Protein AF-A0A9X5X5I1-F1 (afdb_monomer)

Foldseek 3Di:
DAQLHAPQRHAADQALVVVLVVLVCCQPPVLDQKAAAPGQHAHPVRHTDDRIDGSVRSNVSSVSVNVRSVLLLVLLVVCVVVPFDADPDPLPSSVSSCVSSVRDGDVVPPPRSSVSVSNNSVVVVVVVD

Mean predicted aligned error: 3.93 Å

Radius of gyration: 14.99 Å; Cα contacts (8 Å, |Δi|>4): 178; chains: 1; bounding box: 38×34×38 Å

Solvent-accessible surface area (backbone atoms only — not comparable to full-atom values): 7194 Å² total; per-residue (Å²): 128,40,40,29,10,59,95,65,59,38,48,62,42,66,45,57,65,63,52,50,53,52,46,50,44,42,64,75,70,63,54,50,64,61,41,80,45,98,54,51,27,19,44,96,88,63,53,60,44,65,40,68,27,47,37,66,54,35,51,51,44,42,53,48,22,52,53,46,48,52,54,51,50,51,40,47,52,54,43,54,75,72,52,75,48,85,57,96,47,88,49,47,51,47,39,67,37,33,61,76,68,68,58,81,58,73,63,85,51,83,85,34,28,60,61,42,27,52,49,18,52,51,54,55,49,69,75,73,109

Sequence (129 aa):
VQVHGAANGFPGYTDPVAYRTSLEYLRDEVRPRHLYLGHPYRRADGTPYGVELDASQAQEAIAQSLTIEGHVTAAACGCLQAGLRETESPYSPFARVAEELGYTGDPTLEPSPFFTSMHGYRTHLDQNS

Structure (mmCIF, N/CA/C/O backbone):
data_AF-A0A9X5X5I1-F1
#
_entry.id   AF-A0A9X5X5I1-F1
#
loop_
_atom_site.group_PDB
_atom_site.id
_atom_site.type_symbol
_atom_site.label_atom_id
_atom_site.label_alt_id
_atom_site.label_comp_id
_atom_site.label_asym_id
_atom_site.label_entity_id
_atom_site.label_seq_id
_atom_site.pdbx_PDB_ins_code
_atom_site.Cartn_x
_atom_site.Cartn_y
_atom_site.Cartn_z
_atom_site.occupancy
_atom_site.B_iso_or_equiv
_atom_site.auth_seq_id
_atom_site.auth_comp_id
_atom_site.auth_asym_id
_atom_site.auth_atom_id
_atom_site.pdbx_PDB_model_num
ATOM 1 N N . VAL A 1 1 ? -3.743 -0.898 8.556 1.00 83.00 1 VAL A N 1
ATOM 2 C CA . VAL A 1 1 ? -3.665 0.494 8.045 1.00 83.00 1 VAL A CA 1
ATOM 3 C C . VAL A 1 1 ? -2.205 0.872 7.939 1.00 83.00 1 VAL A C 1
ATOM 5 O O . VAL A 1 1 ? -1.502 0.672 8.918 1.00 83.00 1 VAL A O 1
ATOM 8 N N . GLN A 1 2 ? -1.747 1.329 6.772 1.00 83.25 2 GLN A N 1
ATOM 9 C CA . GLN A 1 2 ? -0.365 1.803 6.605 1.00 83.25 2 GLN A CA 1
ATOM 10 C C . GLN A 1 2 ? -0.235 3.065 5.740 1.00 83.25 2 GLN A C 1
ATOM 12 O O . GLN A 1 2 ? 0.810 3.691 5.810 1.00 83.25 2 GLN A O 1
ATOM 17 N N . VAL A 1 3 ? -1.262 3.481 4.987 1.00 82.69 3 VAL A N 1
ATOM 18 C CA . VAL A 1 3 ? -1.270 4.711 4.167 1.00 82.69 3 VAL A CA 1
ATOM 19 C C . VAL A 1 3 ? 0.013 4.845 3.318 1.00 82.69 3 VAL A C 1
ATOM 21 O O . VAL A 1 3 ? 0.210 4.024 2.427 1.00 82.69 3 VAL A O 1
ATOM 24 N N . HIS A 1 4 ? 0.909 5.796 3.612 1.00 77.44 4 HIS A N 1
ATOM 25 C CA . HIS A 1 4 ? 2.215 5.956 2.951 1.00 77.44 4 HIS A CA 1
ATOM 26 C C . HIS A 1 4 ? 3.370 5.288 3.716 1.00 77.44 4 HIS A C 1
ATOM 28 O O . HIS A 1 4 ? 4.499 5.756 3.695 1.00 77.44 4 HIS A O 1
ATOM 34 N N . GLY A 1 5 ? 3.121 4.218 4.462 1.00 76.38 5 GLY A N 1
ATOM 35 C CA . GLY A 1 5 ? 4.133 3.599 5.312 1.00 76.38 5 GLY A CA 1
ATOM 36 C C . GLY A 1 5 ? 4.656 4.521 6.422 1.00 76.38 5 GLY A C 1
ATOM 37 O O . GLY A 1 5 ? 4.085 5.569 6.742 1.00 76.38 5 GLY A O 1
ATOM 38 N N . ALA A 1 6 ? 5.712 4.055 7.092 1.00 71.06 6 ALA A N 1
ATOM 39 C CA . ALA A 1 6 ? 6.355 4.764 8.198 1.00 71.06 6 ALA A CA 1
ATOM 40 C C . ALA A 1 6 ? 7.477 5.686 7.676 1.00 71.06 6 ALA A C 1
ATOM 42 O O . ALA A 1 6 ? 7.211 6.642 6.953 1.00 71.06 6 ALA A O 1
ATOM 43 N N . ALA A 1 7 ? 8.739 5.431 8.032 1.00 67.25 7 ALA A N 1
ATOM 44 C CA . ALA A 1 7 ? 9.865 6.265 7.601 1.00 67.25 7 ALA A CA 1
ATOM 45 C C . ALA A 1 7 ? 10.116 6.210 6.081 1.00 67.25 7 ALA A C 1
ATOM 47 O O . ALA A 1 7 ? 10.502 7.215 5.496 1.00 67.25 7 ALA A O 1
ATOM 48 N N . ASN A 1 8 ? 9.838 5.067 5.449 1.00 69.62 8 ASN A N 1
ATOM 49 C CA . ASN A 1 8 ? 10.226 4.807 4.060 1.00 69.62 8 ASN A CA 1
ATOM 50 C C . ASN A 1 8 ? 9.178 5.246 3.023 1.00 69.62 8 ASN A C 1
ATOM 52 O O . ASN A 1 8 ? 9.396 5.052 1.836 1.00 69.62 8 ASN A O 1
ATOM 56 N N . GLY A 1 9 ? 8.039 5.820 3.427 1.00 80.31 9 GLY A N 1
ATOM 57 C CA . GLY A 1 9 ? 7.097 6.419 2.470 1.00 80.31 9 GLY A CA 1
ATOM 58 C C . GLY A 1 9 ? 6.282 5.433 1.611 1.00 80.31 9 GLY A C 1
ATOM 59 O O . GLY A 1 9 ? 5.553 5.872 0.724 1.00 80.31 9 GLY A O 1
ATOM 60 N N . PHE A 1 10 ? 6.367 4.121 1.869 1.00 88.44 10 PHE A N 1
ATOM 61 C CA . PHE A 1 10 ? 5.673 3.085 1.099 1.00 88.44 10 PHE A CA 1
ATOM 62 C C . PHE A 1 10 ? 4.961 2.062 2.005 1.00 88.44 10 PHE A C 1
ATOM 64 O O . PHE A 1 10 ? 5.554 1.628 3.000 1.00 88.44 10 PHE A O 1
ATOM 71 N N . PRO A 1 11 ? 3.718 1.637 1.693 1.00 89.81 11 PRO A N 1
ATOM 72 C CA . PRO A 1 11 ? 3.034 0.598 2.459 1.00 89.81 11 PRO A CA 1
ATOM 73 C C . PRO A 1 11 ? 3.661 -0.784 2.209 1.00 89.81 11 PRO A C 1
ATOM 75 O O . PRO A 1 11 ? 3.802 -1.225 1.069 1.00 89.81 11 PRO A O 1
ATOM 78 N N . GLY A 1 12 ? 4.025 -1.473 3.290 1.00 90.19 12 GLY A N 1
ATOM 79 C CA . GLY A 1 12 ? 4.640 -2.799 3.281 1.00 90.19 12 GLY A CA 1
ATOM 80 C C . GLY A 1 12 ? 3.672 -3.894 3.713 1.00 90.19 12 GLY A C 1
ATOM 81 O O . GLY A 1 12 ? 3.244 -3.935 4.870 1.00 90.19 12 GLY A O 1
ATOM 82 N N . TYR A 1 13 ? 3.373 -4.817 2.806 1.00 92.19 13 TYR A N 1
ATOM 83 C CA . TYR A 1 13 ? 2.556 -6.001 3.067 1.00 92.19 13 TYR A CA 1
ATOM 84 C C . TYR A 1 13 ? 3.043 -7.169 2.210 1.00 92.19 13 TYR A C 1
ATOM 86 O O . TYR A 1 13 ? 3.448 -6.983 1.072 1.00 92.19 13 TYR A O 1
ATOM 94 N N . THR A 1 14 ? 3.019 -8.385 2.748 1.00 93.88 14 THR A N 1
ATOM 95 C CA . THR A 1 14 ? 3.429 -9.592 2.007 1.00 93.88 14 THR A CA 1
ATOM 96 C C . THR A 1 14 ? 2.289 -10.200 1.195 1.00 93.88 14 THR A C 1
ATOM 98 O O . THR A 1 14 ? 2.539 -10.896 0.218 1.00 93.88 14 THR A O 1
ATOM 101 N N . ASP A 1 15 ? 1.043 -9.930 1.588 1.00 95.69 15 ASP A N 1
ATOM 102 C CA . ASP A 1 15 ? -0.167 -10.413 0.927 1.00 95.69 15 ASP A CA 1
ATOM 103 C C . ASP A 1 15 ? -1.072 -9.216 0.565 1.00 95.69 15 ASP A C 1
ATOM 105 O O . ASP A 1 15 ? -1.775 -8.700 1.442 1.00 95.69 15 ASP A O 1
ATOM 109 N N . PRO A 1 16 ? -1.041 -8.730 -0.694 1.00 95.50 16 PRO A N 1
ATOM 110 C CA . PRO A 1 16 ? -1.853 -7.592 -1.129 1.00 95.50 16 PRO A CA 1
ATOM 111 C C . PRO A 1 16 ? -3.358 -7.852 -1.018 1.00 95.50 16 PRO A C 1
ATOM 113 O O . PRO A 1 16 ? -4.104 -6.960 -0.611 1.00 95.50 16 PRO A O 1
ATOM 116 N N . VAL A 1 17 ? -3.808 -9.077 -1.308 1.00 95.31 17 VAL A N 1
ATOM 117 C CA . VAL A 1 17 ? -5.232 -9.434 -1.257 1.00 95.31 17 VAL A CA 1
ATOM 118 C C . VAL A 1 17 ? -5.714 -9.434 0.188 1.00 95.31 17 VAL A C 1
ATOM 120 O O . VAL A 1 17 ? -6.677 -8.739 0.512 1.00 95.31 17 VAL A O 1
ATOM 123 N N . ALA A 1 18 ? -5.012 -10.132 1.086 1.00 96.62 18 ALA A N 1
ATOM 124 C CA . ALA A 1 18 ? -5.384 -10.153 2.499 1.00 96.62 18 ALA A CA 1
ATOM 125 C C . ALA A 1 18 ? -5.297 -8.759 3.137 1.00 96.62 18 ALA A C 1
ATOM 127 O O . ALA A 1 18 ? -6.150 -8.402 3.957 1.00 96.62 18 ALA A O 1
ATOM 128 N N . TYR A 1 19 ? -4.305 -7.948 2.749 1.00 96.69 19 TYR A N 1
ATOM 129 C CA . TYR A 1 19 ? -4.188 -6.564 3.205 1.00 96.69 19 TYR A CA 1
ATOM 130 C C . TYR A 1 19 ? -5.415 -5.739 2.808 1.00 96.69 19 TYR A C 1
ATOM 132 O O . TYR A 1 19 ? -6.042 -5.117 3.672 1.00 96.69 19 TYR A O 1
ATOM 140 N N . ARG A 1 20 ? -5.800 -5.779 1.527 1.00 96.69 20 ARG A N 1
ATOM 141 C CA . ARG A 1 20 ? -6.967 -5.058 1.016 1.00 96.69 20 ARG A CA 1
ATOM 142 C C . ARG A 1 20 ? -8.262 -5.527 1.678 1.00 96.69 20 ARG A C 1
ATOM 144 O O . ARG A 1 20 ? -8.994 -4.699 2.220 1.00 96.69 20 ARG A O 1
ATOM 151 N N . THR A 1 21 ? -8.515 -6.835 1.712 1.00 97.69 21 THR A N 1
ATOM 152 C CA . THR A 1 21 ? -9.720 -7.404 2.338 1.00 97.69 21 THR A CA 1
ATOM 153 C C . THR A 1 21 ? -9.814 -7.036 3.818 1.00 97.69 21 THR A C 1
ATOM 155 O O . THR A 1 21 ? -10.893 -6.711 4.310 1.00 97.69 21 THR A O 1
ATOM 158 N N . SER A 1 22 ? -8.687 -7.002 4.535 1.00 97.69 22 SER A N 1
ATOM 159 C CA . SER A 1 22 ? -8.666 -6.571 5.938 1.00 97.69 22 SER A CA 1
ATOM 160 C C . SER A 1 22 ? -9.054 -5.098 6.103 1.00 97.69 22 SER A C 1
ATOM 162 O O . SER A 1 22 ? -9.744 -4.747 7.059 1.00 97.69 22 SER A O 1
ATOM 164 N N . LEU A 1 23 ? -8.636 -4.218 5.186 1.00 97.69 23 LEU A N 1
ATOM 165 C CA . LEU A 1 23 ? -9.032 -2.805 5.206 1.00 97.69 23 LEU A CA 1
ATOM 166 C C . LEU A 1 23 ? -10.517 -2.615 4.883 1.00 97.69 23 LEU A C 1
ATOM 168 O O . LEU A 1 23 ? -11.176 -1.803 5.532 1.00 97.69 23 LEU A O 1
ATOM 172 N N . GLU A 1 24 ? -11.046 -3.363 3.916 1.00 98.25 24 GLU A N 1
ATOM 173 C CA . GLU A 1 24 ? -12.475 -3.355 3.580 1.00 98.25 24 GLU A CA 1
ATOM 174 C C . GLU A 1 24 ? -13.311 -3.841 4.771 1.00 98.25 24 GLU A C 1
ATOM 176 O O . GLU A 1 24 ? -14.251 -3.162 5.176 1.00 98.25 24 GLU A O 1
ATOM 181 N N . TYR A 1 25 ? -12.891 -4.921 5.435 1.00 98.38 25 TYR A N 1
ATOM 182 C CA . TYR A 1 25 ? -13.537 -5.407 6.655 1.00 98.38 25 TYR A CA 1
ATOM 183 C C . TYR A 1 25 ? -13.522 -4.368 7.788 1.00 98.38 25 TYR A C 1
ATOM 185 O O . TYR A 1 25 ? -14.531 -4.147 8.461 1.00 98.38 25 TYR A O 1
ATOM 193 N N . LEU A 1 26 ? -12.399 -3.666 7.984 1.00 98.00 26 LEU A N 1
ATOM 194 C CA . LEU A 1 26 ? -12.325 -2.579 8.964 1.00 98.00 26 LEU A CA 1
ATOM 195 C C . LEU A 1 26 ? -13.279 -1.424 8.628 1.00 98.00 26 LEU A C 1
ATOM 197 O O . LEU A 1 26 ? -13.910 -0.875 9.535 1.00 98.00 26 LEU A O 1
ATOM 201 N N . ARG A 1 27 ? -13.382 -1.056 7.347 1.00 97.75 27 ARG A N 1
ATOM 202 C CA . ARG A 1 27 ? -14.249 0.027 6.863 1.00 97.75 27 ARG A CA 1
ATOM 203 C C . ARG A 1 27 ? -15.727 -0.323 7.002 1.00 97.75 27 ARG A C 1
ATOM 205 O O . ARG A 1 27 ? -16.501 0.506 7.476 1.00 97.75 27 ARG A O 1
ATOM 212 N N . ASP A 1 28 ? -16.109 -1.518 6.570 1.00 97.88 28 ASP A N 1
ATOM 213 C CA . ASP A 1 28 ? -17.508 -1.848 6.298 1.00 97.88 28 ASP A CA 1
ATOM 214 C C . ASP A 1 28 ? -18.179 -2.568 7.463 1.00 97.88 28 ASP A C 1
ATOM 216 O O . ASP A 1 28 ? -19.344 -2.275 7.746 1.00 97.88 28 ASP A O 1
ATOM 220 N N . GLU A 1 29 ? -17.437 -3.418 8.177 1.00 98.25 29 GLU A N 1
ATOM 221 C CA . GLU A 1 29 ? -17.969 -4.271 9.244 1.00 98.25 29 GLU A CA 1
ATOM 222 C C . GLU A 1 29 ? -17.589 -3.755 10.634 1.00 98.25 29 GLU A C 1
ATOM 224 O O . GLU A 1 29 ? -18.458 -3.510 11.470 1.00 98.25 29 GLU A O 1
ATOM 229 N N . VAL A 1 30 ? -16.294 -3.537 10.894 1.00 98.12 30 VAL A N 1
ATOM 230 C CA . VAL A 1 30 ? -15.825 -3.156 12.241 1.00 98.12 30 VAL A CA 1
ATOM 231 C C . VAL A 1 30 ? -16.176 -1.710 12.577 1.00 98.12 30 VAL A C 1
ATOM 233 O O . VAL A 1 30 ? -16.600 -1.434 13.699 1.00 98.12 30 VAL A O 1
ATOM 236 N N . ARG A 1 31 ? -15.982 -0.784 11.626 1.00 97.62 31 ARG A N 1
ATOM 237 C CA . ARG A 1 31 ? -16.254 0.659 11.778 1.00 97.62 31 ARG A CA 1
ATOM 238 C C . ARG A 1 31 ? -15.698 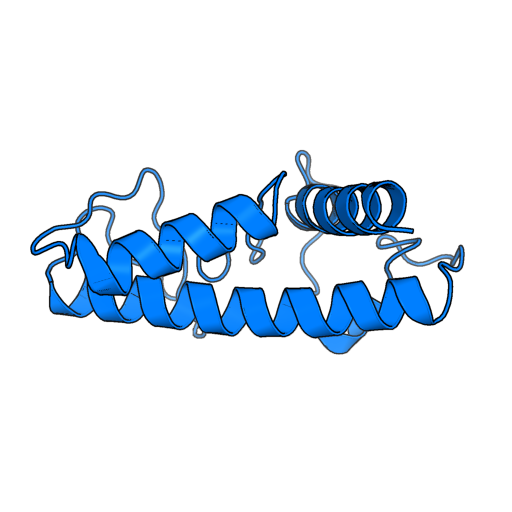1.214 13.100 1.00 97.62 31 ARG A C 1
ATOM 240 O O . ARG A 1 31 ? -16.464 1.662 13.961 1.00 97.62 31 ARG A O 1
ATOM 247 N N . PRO A 1 32 ? -14.371 1.139 13.307 1.00 97.06 32 PRO A N 1
ATOM 248 C CA . PRO A 1 32 ? -13.764 1.410 14.602 1.00 97.06 32 PRO A CA 1
ATOM 249 C C . PRO A 1 32 ? -14.063 2.831 15.086 1.00 97.06 32 PRO A C 1
ATOM 251 O O . PRO A 1 32 ? -13.870 3.806 14.364 1.00 97.06 32 PRO A O 1
ATOM 254 N N . ARG A 1 33 ? -14.485 2.949 16.352 1.00 97.12 33 ARG A N 1
ATOM 255 C CA . ARG A 1 33 ? -14.606 4.252 17.031 1.00 97.12 33 ARG A CA 1
ATOM 256 C C . ARG A 1 33 ? -13.257 4.792 17.502 1.00 97.12 33 ARG A C 1
ATOM 258 O O . ARG A 1 33 ? -13.116 6.000 17.632 1.00 97.12 33 ARG A O 1
ATOM 265 N N . HIS A 1 34 ? -12.313 3.887 17.753 1.00 96.44 34 HIS A N 1
ATOM 266 C CA . HIS A 1 34 ? -10.915 4.184 18.027 1.00 96.44 34 HIS A CA 1
ATOM 267 C C . HIS A 1 34 ? -10.041 3.163 17.304 1.00 96.44 34 HIS A C 1
ATOM 269 O O . HIS A 1 34 ? -10.377 1.975 17.274 1.00 96.44 34 HIS A O 1
ATOM 275 N N . LEU A 1 35 ? -8.929 3.619 16.737 1.00 96.25 35 LEU A N 1
ATOM 276 C CA . LEU A 1 35 ? -7.939 2.768 16.088 1.00 96.25 35 LEU A CA 1
ATOM 277 C C . LEU A 1 35 ? -6.552 3.075 16.651 1.00 96.25 35 LEU A C 1
ATOM 279 O O . LEU A 1 35 ? -6.086 4.208 16.581 1.00 96.25 35 LEU A O 1
ATOM 283 N N . TYR A 1 36 ? -5.890 2.042 17.166 1.00 94.69 36 TYR A N 1
ATOM 284 C CA . TYR A 1 36 ? -4.542 2.137 17.716 1.00 94.69 36 TYR A CA 1
ATOM 285 C C . TYR A 1 36 ? -3.533 1.572 16.713 1.00 94.69 36 TYR A C 1
ATOM 287 O O . TYR A 1 36 ? -3.619 0.410 16.312 1.00 94.69 36 TYR A O 1
ATOM 295 N N . LEU A 1 37 ? -2.591 2.404 16.280 1.00 91.12 37 LEU A N 1
ATOM 296 C CA . LEU A 1 37 ? -1.551 2.082 15.312 1.00 91.12 37 LEU A CA 1
ATOM 297 C C . LEU A 1 37 ? -0.237 1.762 16.030 1.00 91.12 37 LEU A C 1
ATOM 299 O O . LEU A 1 37 ? 0.158 2.455 16.963 1.00 91.12 37 LEU A O 1
ATOM 303 N N . GLY A 1 38 ? 0.491 0.754 15.541 1.00 87.38 38 GLY A N 1
ATOM 304 C CA . GLY A 1 38 ? 1.835 0.439 16.048 1.00 87.38 38 GLY A CA 1
ATOM 305 C C . GLY A 1 38 ? 2.893 1.491 15.689 1.00 87.38 38 GLY A C 1
ATOM 306 O O . GLY A 1 38 ? 3.922 1.581 16.352 1.00 87.38 38 GLY A O 1
ATOM 307 N N . HIS A 1 39 ? 2.635 2.304 14.660 1.00 84.56 39 HIS A N 1
ATOM 308 C CA . HIS A 1 39 ? 3.528 3.361 14.193 1.00 84.56 39 HIS A CA 1
ATOM 309 C C . HIS A 1 39 ? 2.734 4.591 13.732 1.00 84.56 39 HIS A C 1
ATOM 311 O O . HIS A 1 39 ? 1.607 4.442 13.250 1.00 84.56 39 HIS A O 1
ATOM 317 N N . PRO A 1 40 ? 3.327 5.796 13.810 1.00 86.50 40 PRO A N 1
ATOM 318 C CA . PRO A 1 40 ? 2.744 7.009 13.250 1.00 86.50 40 PRO A CA 1
ATOM 319 C C . PRO A 1 40 ? 2.892 7.011 11.720 1.00 86.50 40 PRO A C 1
ATOM 321 O O . PRO A 1 40 ? 3.782 7.654 11.160 1.00 86.50 40 PRO A O 1
ATOM 324 N N . TYR A 1 41 ? 2.043 6.239 11.040 1.00 85.88 41 TYR A N 1
ATOM 325 C CA . TYR A 1 41 ? 1.973 6.219 9.577 1.00 85.88 41 TYR A CA 1
ATOM 326 C C . TYR A 1 41 ? 1.649 7.608 9.024 1.00 85.88 41 TYR A C 1
ATOM 328 O O . TYR A 1 41 ? 1.038 8.431 9.708 1.00 85.88 41 TYR A O 1
ATOM 336 N N . ARG A 1 42 ? 2.075 7.895 7.795 1.00 85.81 42 ARG A N 1
ATOM 337 C CA . ARG A 1 42 ? 1.975 9.244 7.221 1.00 85.81 42 ARG A CA 1
ATOM 338 C C . ARG A 1 42 ? 0.788 9.390 6.278 1.00 85.81 42 ARG A C 1
ATOM 340 O O . ARG A 1 42 ? 0.472 8.477 5.517 1.00 85.81 42 ARG A O 1
ATOM 347 N N . ARG A 1 43 ? 0.171 10.570 6.331 1.00 86.69 43 ARG A N 1
ATOM 348 C CA . ARG A 1 43 ? -0.774 11.080 5.329 1.00 86.69 43 ARG A CA 1
ATOM 349 C C . ARG A 1 43 ? -0.061 11.385 4.012 1.00 86.69 43 ARG A C 1
ATOM 351 O O . ARG A 1 43 ? 1.168 11.391 3.952 1.00 86.69 43 ARG A O 1
ATOM 358 N N . ALA A 1 44 ? -0.841 11.691 2.978 1.00 78.56 44 ALA A N 1
ATOM 359 C CA . ALA A 1 44 ? -0.333 12.078 1.659 1.00 78.56 44 ALA A CA 1
ATOM 360 C C . ALA A 1 44 ? 0.537 13.342 1.658 1.00 78.56 44 ALA A C 1
ATOM 362 O O . ALA A 1 44 ? 1.450 13.459 0.848 1.00 78.56 44 ALA A O 1
ATOM 363 N N . ASP A 1 45 ? 0.305 14.264 2.591 1.00 83.06 45 ASP A N 1
ATOM 364 C CA . ASP A 1 45 ? 1.133 15.459 2.787 1.00 83.06 45 ASP A CA 1
ATOM 365 C C . ASP A 1 45 ? 2.415 15.183 3.606 1.00 83.06 45 ASP A C 1
ATOM 367 O O . ASP A 1 45 ? 3.171 16.101 3.916 1.00 83.06 45 ASP A O 1
ATOM 371 N N . GLY A 1 46 ? 2.660 13.924 3.985 1.00 81.19 46 GLY A N 1
ATOM 372 C CA . GLY A 1 46 ? 3.782 13.508 4.822 1.00 81.19 46 GLY A CA 1
ATOM 373 C C . GLY A 1 46 ? 3.561 13.703 6.325 1.00 81.19 46 GLY A C 1
ATOM 374 O O . GLY A 1 46 ? 4.392 13.242 7.120 1.00 81.19 46 GLY A O 1
ATOM 375 N N . THR A 1 47 ? 2.452 14.318 6.750 1.00 86.69 47 THR A N 1
ATOM 376 C CA . THR A 1 47 ? 2.142 14.545 8.165 1.00 86.69 47 THR A CA 1
ATOM 377 C C . THR A 1 47 ? 1.823 13.217 8.859 1.00 86.69 47 THR A C 1
ATOM 379 O O . THR A 1 47 ? 0.927 12.487 8.415 1.00 86.69 47 THR A O 1
ATOM 382 N N . PRO A 1 48 ? 2.505 12.871 9.967 1.00 86.12 48 PRO A N 1
ATOM 383 C CA . PRO A 1 48 ? 2.209 11.645 10.694 1.00 86.12 48 PRO A CA 1
ATOM 384 C C . PRO A 1 48 ? 0.815 11.691 11.329 1.00 86.12 48 PRO A C 1
ATOM 386 O O . PRO A 1 48 ? 0.369 12.709 11.866 1.00 86.12 48 PRO A O 1
ATOM 389 N N . TYR A 1 49 ? 0.117 10.566 11.289 1.00 86.38 49 TYR A N 1
ATOM 390 C CA . TYR A 1 49 ? -0.992 10.293 12.190 1.00 86.38 49 TYR A CA 1
ATOM 391 C C . TYR A 1 49 ? -0.484 10.176 13.636 1.00 86.38 49 TYR A C 1
ATOM 393 O O . TYR A 1 49 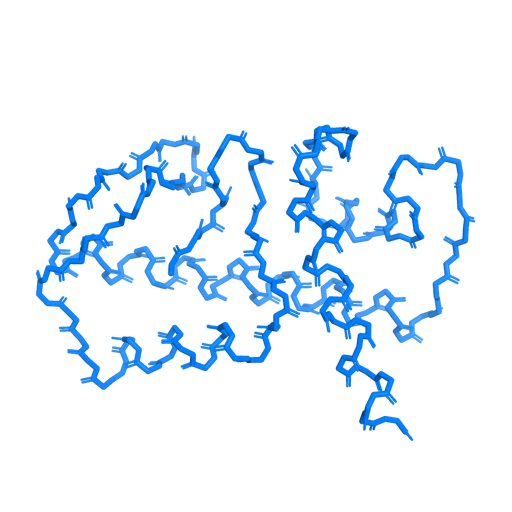? 0.678 9.841 13.880 1.00 86.38 49 TYR A O 1
ATOM 401 N N . GLY A 1 50 ? -1.372 10.426 14.601 1.00 88.50 50 GLY A N 1
ATOM 402 C CA . GLY A 1 50 ? -1.160 9.935 15.961 1.00 88.50 50 GLY A CA 1
ATOM 403 C C . GLY A 1 50 ? -1.182 8.403 15.985 1.00 88.50 50 GLY A C 1
ATOM 404 O O . GLY A 1 50 ? -1.624 7.761 15.032 1.00 88.50 50 GLY A O 1
ATOM 405 N N . VAL A 1 51 ? -0.712 7.804 17.077 1.00 90.50 51 VAL A N 1
ATOM 406 C CA . VAL A 1 51 ? -0.845 6.350 17.282 1.00 90.50 51 VAL A CA 1
ATOM 407 C C . VAL A 1 51 ? -2.237 5.957 17.771 1.00 90.50 51 VAL A C 1
ATOM 409 O O . VAL A 1 51 ? -2.630 4.813 17.615 1.00 90.50 51 VAL A O 1
ATOM 412 N N . GLU A 1 52 ? -3.000 6.894 18.326 1.00 96.00 52 GLU A N 1
ATOM 413 C CA . GLU A 1 52 ? -4.408 6.724 18.671 1.00 96.00 52 GLU A CA 1
ATOM 414 C C . GLU A 1 52 ? -5.234 7.630 17.764 1.00 96.00 52 GLU A C 1
ATOM 416 O O . GLU A 1 52 ? -4.982 8.834 17.693 1.00 96.00 52 GLU A O 1
ATOM 421 N N . LEU A 1 53 ? -6.184 7.031 17.050 1.00 95.88 53 LEU A N 1
ATOM 422 C CA . LEU A 1 53 ? -7.074 7.715 16.124 1.00 95.88 53 LEU A CA 1
ATOM 423 C C . LEU A 1 53 ? -8.509 7.619 16.612 1.00 95.88 53 LEU A C 1
ATOM 425 O O . LEU A 1 53 ? -8.970 6.530 16.961 1.00 95.88 53 LEU A O 1
ATOM 429 N N . ASP A 1 54 ? -9.221 8.740 16.573 1.00 97.06 54 ASP A N 1
ATOM 430 C CA . ASP A 1 54 ? -10.673 8.744 16.734 1.00 97.06 54 ASP A CA 1
ATOM 431 C C . ASP A 1 54 ? -11.385 8.149 15.503 1.00 97.06 54 ASP A C 1
ATOM 433 O O . ASP A 1 54 ? -10.762 7.801 14.498 1.00 97.06 54 ASP A O 1
ATOM 437 N N . ALA A 1 55 ? -12.711 8.033 15.567 1.00 97.12 55 ALA A N 1
ATOM 438 C CA . ALA A 1 55 ? -13.522 7.438 14.505 1.00 97.12 55 ALA A CA 1
ATOM 439 C C . ALA A 1 55 ? -13.335 8.122 13.138 1.00 97.12 55 ALA A C 1
ATOM 441 O O . ALA A 1 55 ? -13.278 7.446 12.109 1.00 97.12 55 ALA A O 1
ATOM 442 N N . SER A 1 56 ? -13.233 9.454 13.120 1.00 96.50 56 SER A N 1
ATOM 443 C CA . SER A 1 56 ? -13.087 10.228 11.884 1.00 96.50 56 SER A CA 1
ATOM 444 C C . SER A 1 56 ? -11.703 10.026 11.274 1.00 96.50 56 SER A C 1
ATOM 446 O O . SER A 1 56 ? -11.580 9.733 10.084 1.00 96.50 56 SER A O 1
ATOM 448 N N . GLN A 1 57 ? -10.669 10.067 12.112 1.00 95.06 57 GLN A N 1
ATOM 449 C CA . GLN A 1 57 ? -9.287 9.836 11.714 1.00 95.06 57 GLN A CA 1
ATOM 450 C C . GLN A 1 57 ? -9.058 8.385 11.277 1.00 95.06 57 GLN A C 1
ATOM 452 O O . GLN A 1 57 ? -8.323 8.133 10.325 1.00 95.06 57 GLN A O 1
ATOM 457 N N . ALA A 1 58 ? -9.703 7.420 11.937 1.00 96.31 58 ALA A N 1
ATOM 458 C CA . ALA A 1 58 ? -9.647 6.016 11.557 1.00 96.31 58 ALA A CA 1
ATOM 459 C C . ALA A 1 58 ? -10.292 5.790 10.183 1.00 96.31 58 ALA A C 1
ATOM 461 O O . ALA A 1 58 ? -9.695 5.135 9.327 1.00 96.31 58 ALA A O 1
ATOM 462 N N . GLN A 1 59 ? -11.475 6.367 9.943 1.00 96.38 59 GLN A N 1
ATOM 463 C CA . GLN A 1 59 ? -12.145 6.293 8.645 1.00 96.38 59 GLN A CA 1
ATOM 464 C C . GLN A 1 59 ? -11.292 6.918 7.534 1.00 96.38 59 GLN A C 1
ATOM 466 O O . GLN A 1 59 ? -11.128 6.312 6.474 1.00 96.38 59 GLN A O 1
ATOM 471 N N . GLU A 1 60 ? -10.712 8.092 7.790 1.00 94.88 60 GLU A N 1
ATOM 472 C CA . GLU A 1 60 ? -9.791 8.767 6.873 1.0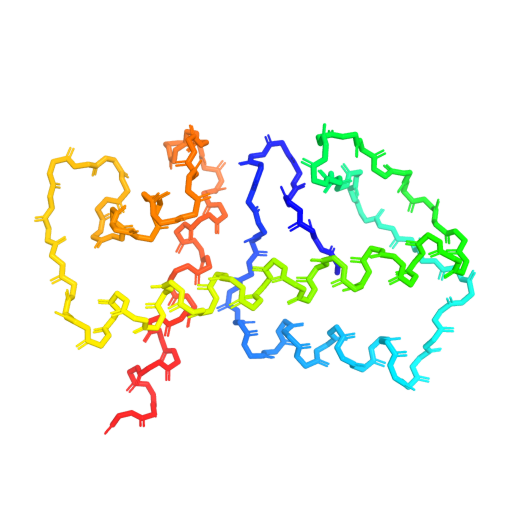0 94.88 60 GLU A CA 1
ATOM 473 C C . GLU A 1 60 ? -8.578 7.881 6.546 1.00 94.88 60 GLU A C 1
ATOM 475 O O . GLU A 1 60 ? -8.292 7.629 5.375 1.00 94.88 60 GLU A O 1
ATOM 480 N N . ALA A 1 61 ? -7.897 7.348 7.565 1.00 94.75 61 ALA A N 1
ATOM 481 C CA . ALA A 1 61 ? -6.691 6.542 7.387 1.00 94.75 61 ALA A CA 1
ATOM 482 C C . ALA A 1 61 ? -6.965 5.214 6.654 1.00 94.75 61 ALA A C 1
ATOM 484 O O . ALA A 1 61 ? -6.145 4.763 5.845 1.00 94.75 61 ALA A O 1
ATOM 485 N N . ILE A 1 62 ? -8.116 4.578 6.903 1.00 96.50 62 ILE A N 1
ATOM 486 C CA . ILE A 1 62 ? -8.539 3.368 6.182 1.00 96.50 62 ILE A CA 1
ATOM 487 C C . ILE A 1 62 ? -8.832 3.702 4.715 1.00 96.50 62 ILE A C 1
ATOM 489 O O . ILE A 1 62 ? -8.334 3.009 3.828 1.00 96.50 62 ILE A O 1
ATOM 493 N N . ALA A 1 63 ? -9.579 4.778 4.451 1.00 95.81 63 ALA A N 1
ATOM 494 C CA . ALA A 1 63 ? -9.897 5.205 3.092 1.00 95.81 63 ALA A CA 1
ATOM 495 C C . ALA A 1 63 ? -8.632 5.553 2.293 1.00 95.81 63 ALA A C 1
ATOM 497 O O . ALA A 1 63 ? -8.463 5.066 1.179 1.00 95.81 63 ALA A O 1
ATOM 498 N N . GLN A 1 64 ? -7.703 6.316 2.876 1.00 94.50 64 GLN A N 1
ATOM 499 C CA . GLN A 1 64 ? -6.431 6.627 2.218 1.00 94.50 64 GLN A CA 1
ATOM 500 C C . GLN A 1 64 ? -5.577 5.373 1.993 1.00 94.50 64 GLN A C 1
ATOM 502 O O . GLN A 1 64 ? -4.987 5.233 0.925 1.00 94.50 64 GLN A O 1
ATOM 507 N N . SER A 1 65 ? -5.545 4.434 2.950 1.00 94.88 65 SER A N 1
ATOM 508 C CA . SER A 1 65 ? -4.833 3.159 2.760 1.00 94.88 65 SER A CA 1
ATOM 509 C C . SER A 1 65 ? -5.388 2.369 1.572 1.00 94.88 65 SER A C 1
ATOM 511 O O . SER A 1 65 ? -4.603 1.836 0.796 1.00 94.88 65 SER A O 1
ATOM 513 N N . LEU A 1 66 ? -6.715 2.323 1.403 1.00 96.62 66 LEU A N 1
ATOM 514 C CA . LEU A 1 66 ? -7.366 1.659 0.266 1.00 96.62 66 LEU A CA 1
ATOM 515 C C . LEU A 1 66 ? -7.087 2.365 -1.064 1.00 96.62 66 LEU A C 1
ATOM 517 O O . LEU A 1 66 ? -6.869 1.700 -2.072 1.00 96.62 66 LEU A O 1
ATOM 521 N N . THR A 1 67 ? -7.076 3.699 -1.081 1.00 95.50 67 THR A N 1
ATOM 522 C CA . THR A 1 67 ? -6.734 4.468 -2.286 1.00 95.50 67 THR A CA 1
ATOM 523 C C . THR A 1 67 ? -5.299 4.194 -2.728 1.00 95.50 67 THR A C 1
ATOM 525 O O . THR A 1 67 ? -5.061 3.890 -3.895 1.00 95.50 67 THR A O 1
ATOM 528 N N . ILE A 1 68 ? -4.342 4.262 -1.798 1.00 93.56 68 ILE A N 1
ATOM 529 C CA . ILE A 1 68 ? -2.924 4.023 -2.099 1.00 93.56 68 ILE A CA 1
ATOM 530 C C . ILE A 1 68 ? -2.710 2.575 -2.526 1.00 93.56 68 ILE A C 1
ATOM 532 O O . ILE A 1 68 ? -2.040 2.333 -3.524 1.00 93.56 68 ILE A O 1
ATOM 536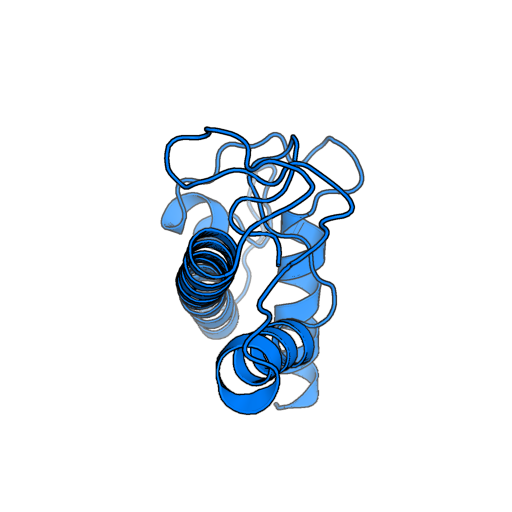 N N . GLU A 1 69 ? -3.302 1.616 -1.815 1.00 95.50 69 GLU A N 1
ATOM 537 C CA . GLU A 1 69 ? -3.260 0.208 -2.208 1.00 95.50 69 GLU A CA 1
ATOM 538 C C . GLU A 1 69 ? -3.821 0.007 -3.621 1.00 95.50 69 GLU A C 1
ATOM 540 O O . GLU A 1 69 ? -3.176 -0.658 -4.422 1.00 95.50 69 GLU A O 1
ATOM 545 N N . GLY A 1 70 ? -4.928 0.664 -3.979 1.00 96.12 70 GLY A N 1
ATOM 546 C CA . GLY A 1 70 ? -5.478 0.617 -5.334 1.00 96.12 70 GLY A CA 1
ATOM 547 C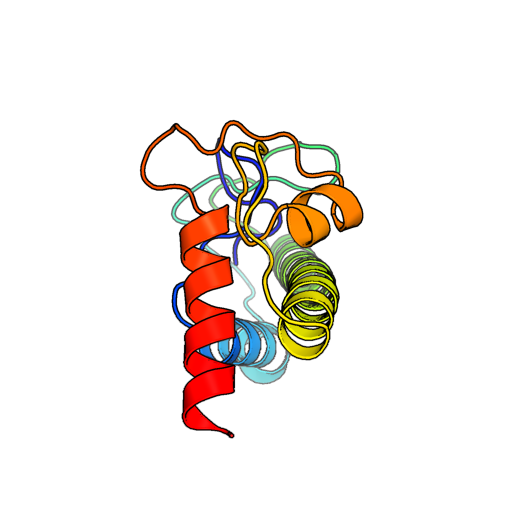 C . GLY A 1 70 ? -4.509 1.126 -6.409 1.00 96.12 70 GLY A C 1
ATOM 548 O O . GLY A 1 70 ? -4.390 0.505 -7.465 1.00 96.12 70 GLY A O 1
ATOM 549 N N . HIS A 1 71 ? -3.780 2.215 -6.142 1.00 95.69 71 HIS A N 1
ATOM 550 C CA . HIS A 1 71 ? -2.744 2.713 -7.057 1.00 95.69 71 HIS A CA 1
ATOM 551 C C . HIS A 1 71 ? -1.570 1.734 -7.177 1.00 95.69 71 HIS A C 1
ATOM 553 O O . HIS A 1 71 ? -1.101 1.468 -8.283 1.00 95.69 71 HIS A O 1
ATOM 559 N N . VAL A 1 72 ? -1.118 1.163 -6.054 1.00 96.12 72 VAL A N 1
ATOM 560 C CA . VAL A 1 72 ? -0.038 0.166 -6.048 1.00 96.12 72 VAL A CA 1
ATOM 561 C C . VAL A 1 72 ? -0.458 -1.087 -6.820 1.00 96.12 72 VAL A C 1
ATOM 563 O O . VAL A 1 72 ? 0.314 -1.558 -7.651 1.00 96.12 72 VAL A O 1
ATOM 566 N N . THR A 1 73 ? -1.679 -1.585 -6.607 1.00 96.06 73 THR A N 1
ATOM 567 C CA . THR A 1 73 ? -2.250 -2.718 -7.348 1.00 96.06 73 THR A CA 1
ATOM 568 C C . THR A 1 73 ? -2.262 -2.446 -8.848 1.00 96.06 73 THR A C 1
ATOM 570 O O . THR A 1 73 ? -1.803 -3.285 -9.622 1.00 96.06 73 THR A O 1
ATOM 573 N N . ALA A 1 74 ? -2.751 -1.278 -9.275 1.00 96.88 74 ALA A N 1
ATOM 574 C CA . ALA A 1 74 ? -2.815 -0.928 -10.692 1.00 96.88 74 ALA A CA 1
ATOM 575 C C . ALA A 1 74 ? -1.422 -0.937 -11.347 1.00 96.88 74 ALA A C 1
ATOM 577 O O . ALA A 1 74 ? -1.223 -1.625 -12.353 1.00 96.88 74 ALA A O 1
ATOM 578 N N . ALA A 1 75 ? -0.452 -0.253 -10.734 1.00 97.19 75 ALA A N 1
ATOM 579 C CA . ALA A 1 75 ? 0.912 -0.165 -11.248 1.00 97.19 75 ALA A CA 1
ATOM 580 C C . ALA A 1 75 ? 1.621 -1.533 -11.243 1.00 97.19 75 ALA A C 1
ATOM 582 O O . ALA A 1 75 ? 2.238 -1.933 -12.235 1.00 97.19 75 ALA A O 1
ATOM 583 N N . ALA A 1 76 ? 1.504 -2.295 -10.149 1.00 96.62 76 ALA A N 1
ATOM 584 C CA . ALA A 1 76 ? 2.134 -3.606 -10.013 1.00 96.62 76 ALA A CA 1
ATOM 585 C C . ALA A 1 76 ? 1.567 -4.619 -11.017 1.00 96.62 76 ALA A C 1
ATOM 587 O O . ALA A 1 76 ? 2.331 -5.251 -11.750 1.00 96.62 76 ALA A O 1
ATOM 588 N N . CYS A 1 77 ? 0.240 -4.741 -11.110 1.00 95.25 77 CYS A N 1
ATOM 589 C CA . CYS A 1 77 ? -0.405 -5.648 -12.059 1.00 95.25 77 CYS A CA 1
ATOM 590 C C . CYS A 1 77 ? -0.102 -5.259 -13.509 1.00 95.25 77 CYS A C 1
ATOM 592 O O . CYS A 1 77 ? 0.237 -6.131 -14.308 1.00 95.25 77 CYS A O 1
ATOM 594 N N . GLY A 1 78 ? -0.153 -3.966 -13.848 1.00 94.38 78 GLY A N 1
ATOM 595 C CA . GLY A 1 78 ? 0.205 -3.482 -15.183 1.00 94.38 78 GLY A CA 1
ATOM 596 C C . GLY A 1 78 ? 1.662 -3.788 -15.547 1.00 94.38 78 GLY A C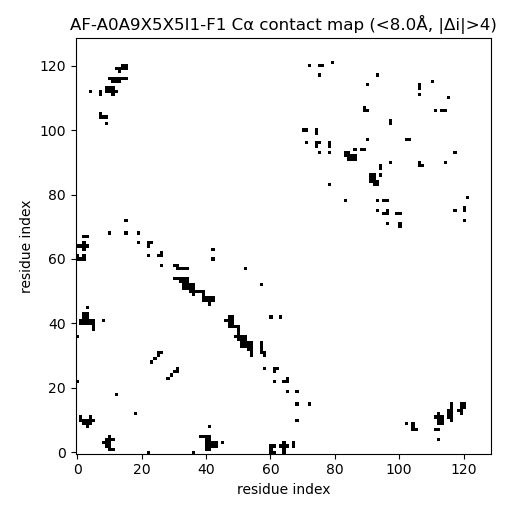 1
ATOM 597 O O . GLY A 1 78 ? 1.949 -4.228 -16.664 1.00 94.38 78 GLY A O 1
ATOM 598 N N . CYS A 1 79 ? 2.588 -3.625 -14.597 1.00 95.31 79 CYS A N 1
ATOM 599 C CA . CYS A 1 79 ? 3.995 -3.971 -14.790 1.00 95.31 79 CYS A CA 1
ATOM 600 C C . CYS A 1 79 ? 4.201 -5.479 -14.990 1.00 95.31 79 CYS A C 1
ATOM 602 O O . CYS A 1 79 ? 4.955 -5.876 -15.878 1.00 95.31 79 CYS A O 1
ATOM 604 N N . LEU A 1 80 ? 3.533 -6.316 -14.192 1.00 94.62 80 LEU A N 1
ATOM 605 C CA . LEU A 1 80 ? 3.644 -7.772 -14.288 1.00 94.62 80 LEU A CA 1
ATOM 606 C C . LEU A 1 80 ? 3.054 -8.304 -15.602 1.00 94.62 80 LEU A C 1
ATOM 608 O O . LEU A 1 80 ? 3.705 -9.090 -16.287 1.00 94.62 80 LEU A O 1
ATOM 612 N N . GLN A 1 81 ? 1.871 -7.827 -15.999 1.00 93.62 81 GLN A N 1
ATOM 613 C CA . GLN A 1 81 ? 1.220 -8.197 -17.264 1.00 93.62 81 GLN A CA 1
ATOM 614 C C . GLN A 1 81 ? 2.048 -7.795 -18.490 1.00 93.62 81 GLN A C 1
ATOM 616 O O . GLN A 1 81 ? 2.078 -8.515 -19.486 1.00 93.62 81 GLN A O 1
ATOM 621 N N . ALA A 1 82 ? 2.748 -6.659 -18.423 1.00 93.06 82 ALA A N 1
ATOM 622 C CA . ALA A 1 82 ? 3.650 -6.210 -19.483 1.00 93.06 82 ALA A CA 1
ATOM 623 C C . ALA A 1 82 ? 4.992 -6.974 -19.527 1.00 93.06 82 ALA A C 1
ATOM 625 O O . ALA A 1 82 ? 5.795 -6.736 -20.438 1.00 93.06 82 ALA A O 1
ATOM 626 N N . GLY A 1 83 ? 5.237 -7.864 -18.560 1.00 93.44 83 GLY A N 1
ATOM 627 C CA . GLY A 1 83 ? 6.488 -8.587 -18.371 1.00 93.44 83 GLY A CA 1
ATOM 628 C C . GLY A 1 83 ? 7.533 -7.772 -17.607 1.00 93.44 83 GLY A C 1
ATOM 629 O O . GLY A 1 83 ? 7.829 -6.621 -17.944 1.00 93.44 83 GLY A O 1
ATOM 630 N N . LEU A 1 84 ? 8.129 -8.402 -16.591 1.00 94.12 84 LEU A N 1
ATOM 631 C CA . LEU A 1 84 ? 9.229 -7.829 -15.816 1.00 94.12 84 LEU A CA 1
ATOM 632 C C . LEU A 1 84 ? 10.485 -7.659 -16.678 1.00 94.12 84 LEU A C 1
ATOM 634 O O . LEU A 1 84 ? 10.782 -8.486 -17.542 1.00 94.12 84 LEU A O 1
ATOM 638 N N . ARG A 1 85 ? 11.226 -6.575 -16.433 1.00 93.00 85 ARG A N 1
ATOM 639 C CA . ARG A 1 85 ? 12.462 -6.248 -17.152 1.00 93.00 85 ARG A CA 1
ATOM 640 C C . ARG A 1 85 ? 13.544 -5.896 -16.152 1.00 93.00 85 ARG A C 1
ATOM 642 O O . ARG A 1 85 ? 13.331 -5.032 -15.307 1.00 93.00 85 ARG A O 1
ATOM 649 N N . GLU A 1 86 ? 14.698 -6.530 -16.296 1.00 95.25 86 GLU A N 1
ATOM 650 C CA . GLU A 1 86 ? 15.887 -6.094 -15.577 1.00 95.25 86 GLU A CA 1
ATOM 651 C C . GLU A 1 86 ? 16.379 -4.759 -16.140 1.00 95.25 86 GLU A C 1
ATOM 653 O O . GLU A 1 86 ? 16.365 -4.530 -17.354 1.00 95.25 86 GLU A O 1
ATOM 658 N N . THR A 1 87 ? 16.777 -3.864 -15.245 1.00 94.38 87 THR A N 1
ATOM 659 C CA . THR A 1 87 ? 17.259 -2.515 -15.558 1.00 94.38 87 THR A CA 1
ATOM 660 C C . THR A 1 87 ? 18.390 -2.140 -14.605 1.00 94.38 87 THR A C 1
ATOM 662 O O . THR A 1 87 ? 18.548 -2.755 -13.557 1.00 94.38 87 THR A O 1
ATOM 665 N N . GLU A 1 88 ? 19.113 -1.063 -14.909 1.00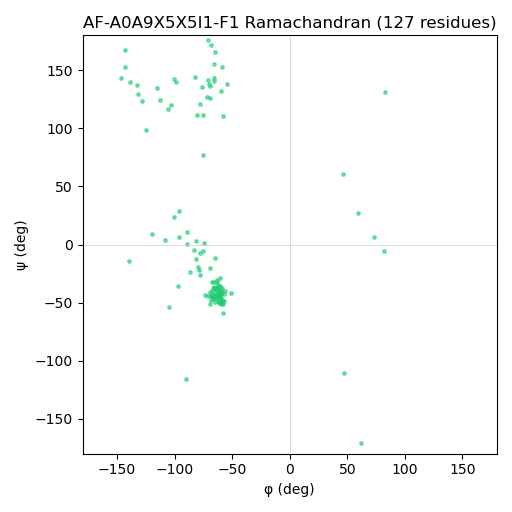 94.69 88 GLU A N 1
ATOM 666 C CA . GLU A 1 88 ? 20.115 -0.481 -13.999 1.00 94.69 88 GLU A CA 1
ATOM 667 C C . GLU A 1 88 ? 19.486 0.296 -12.819 1.00 94.69 88 GLU A C 1
ATOM 669 O O . GLU A 1 88 ? 20.192 0.898 -12.011 1.00 94.69 88 GLU A O 1
ATOM 674 N N . SER A 1 89 ? 18.151 0.340 -12.724 1.00 94.31 89 SER A N 1
ATOM 675 C CA . SER A 1 89 ? 17.445 1.021 -11.637 1.00 94.31 89 SER A CA 1
ATOM 676 C C . SER A 1 89 ? 17.608 0.262 -10.318 1.00 94.31 89 SER A C 1
ATOM 678 O O . SER A 1 89 ? 17.472 -0.964 -10.303 1.00 94.31 89 SER A O 1
ATOM 680 N N . PRO A 1 90 ? 17.761 0.957 -9.176 1.00 93.62 90 PRO A N 1
ATOM 681 C CA . PRO A 1 90 ? 17.773 0.305 -7.867 1.00 93.62 90 PRO A CA 1
ATOM 682 C C . PRO A 1 90 ? 16.425 -0.349 -7.507 1.00 93.62 90 PRO A C 1
ATOM 684 O O . PRO A 1 90 ? 16.354 -1.116 -6.552 1.00 93.62 90 PRO A O 1
ATOM 687 N N . TYR A 1 91 ? 15.360 -0.070 -8.268 1.00 94.69 91 TYR A N 1
ATOM 688 C CA . TYR A 1 91 ? 14.048 -0.706 -8.127 1.00 94.69 91 TYR A CA 1
ATOM 689 C C . TYR A 1 91 ? 13.838 -1.890 -9.085 1.00 94.69 91 TYR A C 1
ATOM 691 O O . TYR A 1 91 ? 12.720 -2.399 -9.171 1.00 94.69 91 TYR A O 1
ATOM 699 N N . SER A 1 92 ? 14.862 -2.322 -9.835 1.00 94.38 92 SER A N 1
ATOM 700 C CA . SER A 1 92 ? 14.762 -3.477 -10.741 1.00 94.38 92 SER A CA 1
ATOM 701 C C . SER A 1 92 ? 14.255 -4.732 -10.005 1.00 94.38 92 SER A C 1
ATOM 703 O O . SER A 1 92 ? 14.665 -4.966 -8.867 1.00 94.38 92 SER A O 1
ATOM 705 N N . PRO A 1 93 ? 13.353 -5.541 -10.598 1.00 95.44 93 PRO A N 1
ATOM 706 C CA . PRO A 1 93 ? 12.765 -5.415 -11.940 1.00 95.44 93 PRO A CA 1
ATOM 707 C C . PRO A 1 93 ? 11.469 -4.578 -11.994 1.00 95.44 93 PRO A C 1
ATOM 709 O O . PRO A 1 93 ? 10.763 -4.572 -13.002 1.00 95.44 93 PRO A O 1
ATOM 712 N N . PHE A 1 94 ? 11.128 -3.872 -10.914 1.00 96.50 94 PHE A N 1
ATOM 713 C CA . PHE A 1 94 ? 9.894 -3.094 -10.746 1.00 96.50 94 PHE A CA 1
ATOM 714 C C . PHE A 1 94 ? 10.091 -1.587 -10.968 1.00 96.50 94 PHE A C 1
ATOM 716 O O . PHE A 1 94 ? 9.303 -0.779 -10.479 1.00 96.50 94 PHE A O 1
ATOM 723 N N . ALA A 1 95 ? 11.119 -1.189 -11.724 1.00 96.12 95 ALA A N 1
ATOM 724 C CA . ALA A 1 95 ? 11.443 0.216 -11.981 1.00 96.12 95 ALA A CA 1
ATOM 725 C C . ALA A 1 95 ? 10.235 1.029 -12.475 1.00 96.12 95 ALA A C 1
ATOM 727 O O . ALA A 1 95 ? 9.970 2.113 -11.965 1.00 96.12 95 ALA A O 1
ATOM 728 N N . ARG A 1 96 ? 9.431 0.449 -13.376 1.00 95.75 96 ARG A N 1
ATOM 729 C CA . ARG A 1 96 ? 8.205 1.077 -13.892 1.00 95.75 96 ARG A CA 1
ATOM 730 C C . ARG A 1 96 ? 7.174 1.371 -12.804 1.00 95.75 96 ARG A C 1
ATOM 732 O O . ARG A 1 96 ? 6.497 2.385 -12.887 1.00 95.75 96 ARG A O 1
ATOM 739 N N . VAL A 1 97 ? 7.060 0.507 -11.794 1.00 96.69 97 VAL A N 1
ATOM 740 C CA . VAL A 1 97 ? 6.132 0.721 -10.675 1.00 96.69 97 VAL A CA 1
ATOM 741 C C . VAL A 1 97 ? 6.593 1.903 -9.828 1.00 96.69 97 VAL A C 1
ATOM 743 O O . VAL A 1 97 ? 5.782 2.749 -9.466 1.00 96.69 97 VAL A O 1
ATOM 746 N N . ALA A 1 98 ? 7.895 1.988 -9.536 1.00 95.25 98 ALA A N 1
ATOM 747 C CA . ALA A 1 98 ? 8.452 3.123 -8.806 1.00 95.25 98 ALA A CA 1
ATOM 748 C C . ALA A 1 98 ? 8.264 4.439 -9.581 1.00 95.25 98 ALA A C 1
ATOM 750 O O . ALA A 1 98 ? 7.835 5.430 -8.996 1.00 95.25 98 ALA A O 1
ATOM 751 N N . GLU A 1 99 ? 8.510 4.435 -10.894 1.00 94.88 99 GLU A N 1
ATOM 752 C CA . GLU A 1 99 ? 8.291 5.590 -11.776 1.00 94.88 99 GLU A CA 1
ATOM 753 C C . GLU A 1 99 ? 6.820 6.026 -11.816 1.00 94.88 99 GLU A C 1
ATOM 755 O O . GLU A 1 99 ? 6.525 7.204 -11.626 1.00 94.88 99 GLU A O 1
ATOM 760 N N . GLU A 1 100 ? 5.894 5.086 -12.017 1.00 95.38 100 GLU A N 1
ATOM 761 C CA . GLU A 1 100 ? 4.453 5.360 -12.102 1.00 95.38 100 GLU A CA 1
ATOM 762 C C . GLU A 1 100 ? 3.893 5.929 -10.793 1.00 95.38 100 GLU A C 1
ATOM 764 O O . GLU A 1 100 ? 3.071 6.844 -10.808 1.00 95.38 100 GLU A O 1
ATOM 769 N N . LEU A 1 101 ? 4.379 5.431 -9.655 1.00 93.69 101 LEU A N 1
ATOM 770 C CA . LEU A 1 101 ? 3.986 5.914 -8.332 1.00 93.69 101 LEU A CA 1
ATOM 771 C C . LEU A 1 101 ? 4.766 7.161 -7.883 1.00 93.69 101 LEU A C 1
ATOM 773 O O . LEU A 1 101 ? 4.488 7.689 -6.806 1.00 93.69 101 LEU A O 1
ATOM 777 N N . GLY A 1 102 ? 5.757 7.615 -8.660 1.00 92.94 102 GLY A N 1
ATOM 778 C CA . GLY A 1 102 ? 6.670 8.690 -8.261 1.00 92.94 102 GLY A CA 1
ATOM 779 C C . GLY A 1 102 ? 7.458 8.374 -6.984 1.00 92.94 102 GLY A C 1
ATOM 780 O O . GLY A 1 102 ? 7.809 9.285 -6.233 1.00 92.94 102 GLY A O 1
ATOM 781 N N . TYR A 1 103 ? 7.696 7.092 -6.698 1.00 90.69 103 TYR A N 1
ATOM 782 C CA . TYR A 1 103 ? 8.364 6.646 -5.482 1.00 90.69 103 TYR A CA 1
ATOM 783 C C . TYR A 1 103 ? 9.878 6.845 -5.585 1.00 90.69 103 TYR A C 1
ATOM 785 O O . TYR A 1 103 ? 10.538 6.283 -6.455 1.00 90.69 103 TYR A O 1
ATOM 793 N N . THR A 1 104 ? 10.424 7.633 -4.660 1.00 89.75 104 THR A N 1
ATOM 794 C CA . THR A 1 104 ? 11.850 7.998 -4.599 1.00 89.75 104 THR A CA 1
ATOM 795 C C . THR A 1 104 ? 12.528 7.558 -3.299 1.00 89.75 104 THR A C 1
ATOM 797 O O . THR A 1 104 ? 13.656 7.961 -3.019 1.00 89.75 104 THR A O 1
ATOM 800 N N . GLY A 1 105 ? 11.846 6.755 -2.474 1.00 86.62 105 GLY A N 1
ATOM 801 C CA . GLY A 1 105 ? 12.392 6.272 -1.205 1.00 86.62 105 GLY A CA 1
ATOM 802 C C . GLY A 1 105 ? 13.521 5.270 -1.430 1.00 86.62 105 GLY A C 1
ATOM 803 O O . GLY A 1 105 ? 13.391 4.384 -2.272 1.00 86.62 105 GLY A O 1
ATOM 804 N N . ASP A 1 106 ? 14.614 5.398 -0.677 1.00 87.50 106 ASP A N 1
ATOM 805 C CA . ASP A 1 106 ? 15.815 4.572 -0.833 1.00 87.50 106 ASP A CA 1
ATOM 806 C C . ASP A 1 106 ? 15.496 3.070 -0.662 1.00 87.50 106 ASP A C 1
ATOM 808 O O . ASP A 1 106 ? 15.167 2.633 0.447 1.00 87.50 106 ASP A O 1
ATOM 812 N N . PRO A 1 107 ? 15.568 2.257 -1.736 1.00 83.44 107 PRO A N 1
ATOM 813 C CA . PRO A 1 107 ? 15.226 0.843 -1.665 1.00 83.44 107 PRO A CA 1
ATOM 814 C C . PRO A 1 107 ? 16.332 -0.013 -1.035 1.00 83.44 107 PRO A C 1
ATOM 816 O O . PRO A 1 107 ? 16.093 -1.199 -0.811 1.00 83.44 107 PRO A O 1
ATOM 819 N N . THR A 1 108 ? 17.515 0.553 -0.758 1.00 82.62 108 THR A N 1
ATOM 820 C CA . THR A 1 108 ? 18.650 -0.163 -0.148 1.00 82.62 108 THR A CA 1
ATOM 821 C C . THR A 1 108 ? 18.535 -0.283 1.374 1.00 82.62 108 THR A C 1
ATOM 823 O O . THR A 1 108 ? 19.252 -1.069 1.992 1.00 82.62 108 THR A O 1
ATOM 826 N N . LEU A 1 109 ? 17.612 0.462 1.991 1.00 76.56 109 LEU A N 1
ATOM 827 C CA . LEU A 1 109 ? 17.342 0.389 3.423 1.00 76.56 109 LEU A CA 1
ATOM 828 C C . LEU A 1 109 ? 16.440 -0.814 3.733 1.00 76.56 109 LEU A C 1
ATOM 830 O O . LEU A 1 109 ? 15.260 -0.840 3.375 1.00 76.56 109 LEU A O 1
ATOM 834 N N . GLU A 1 110 ? 16.999 -1.816 4.414 1.00 70.44 110 GLU A N 1
ATOM 835 C CA . GLU A 1 110 ? 16.277 -3.038 4.768 1.00 70.44 110 GLU A CA 1
ATOM 836 C C . GLU A 1 110 ? 15.415 -2.898 6.041 1.00 70.44 110 GLU A C 1
ATOM 838 O O . GLU A 1 110 ? 15.835 -2.263 7.013 1.00 70.44 110 GLU A O 1
ATOM 843 N N . PRO A 1 111 ? 14.236 -3.554 6.088 1.00 70.62 111 PRO A N 1
ATOM 844 C CA . PRO A 1 111 ? 13.553 -4.197 4.965 1.00 70.62 111 PRO A CA 1
ATOM 845 C C . PRO A 1 111 ? 12.871 -3.156 4.063 1.00 70.62 111 PRO A C 1
ATOM 847 O O . PRO A 1 111 ? 12.170 -2.272 4.557 1.00 70.62 111 PRO A O 1
ATOM 850 N N . SER A 1 112 ? 13.017 -3.296 2.740 1.00 86.44 112 SER A N 1
ATOM 851 C CA . SER A 1 112 ? 12.352 -2.419 1.767 1.00 86.44 112 SER A CA 1
ATOM 852 C C . SER A 1 112 ? 10.860 -2.774 1.659 1.00 86.44 112 SER A C 1
ATOM 854 O O . SER A 1 112 ? 10.518 -3.849 1.139 1.00 86.44 112 SER A O 1
ATOM 856 N N . PRO A 1 113 ? 9.934 -1.899 2.111 1.00 89.50 113 PRO A N 1
ATOM 857 C CA . PRO A 1 113 ? 8.498 -2.161 2.011 1.00 89.50 113 PRO A CA 1
ATOM 858 C C . PRO A 1 113 ? 8.046 -2.262 0.554 1.00 89.50 113 PRO A C 1
ATOM 860 O O . PRO A 1 113 ? 7.141 -3.030 0.246 1.00 89.50 113 PRO A O 1
ATOM 863 N N . PHE A 1 114 ? 8.724 -1.539 -0.343 1.00 93.50 114 PHE A N 1
ATOM 864 C CA . PHE A 1 114 ? 8.490 -1.588 -1.780 1.00 93.50 114 PHE A CA 1
ATOM 865 C C . PHE A 1 114 ? 8.666 -3.008 -2.324 1.00 93.50 114 PHE A C 1
ATOM 867 O O . PHE A 1 114 ? 7.712 -3.591 -2.835 1.00 93.50 114 PHE A O 1
ATOM 874 N N . PHE A 1 115 ? 9.849 -3.608 -2.152 1.00 94.00 115 PHE A N 1
ATOM 875 C CA . PHE A 1 115 ? 10.108 -4.956 -2.669 1.00 94.00 115 PHE A CA 1
ATOM 876 C C . PHE A 1 115 ? 9.286 -6.030 -1.959 1.00 94.00 115 PHE A C 1
ATOM 878 O O . PHE A 1 115 ? 8.865 -6.990 -2.603 1.00 94.00 115 PHE A O 1
ATOM 885 N N . THR A 1 116 ? 9.001 -5.843 -0.668 1.00 93.56 116 THR A N 1
ATOM 886 C CA . THR A 1 116 ? 8.109 -6.736 0.086 1.00 93.56 116 THR A CA 1
ATOM 887 C C . THR A 1 116 ? 6.722 -6.787 -0.559 1.00 93.56 116 THR A C 1
ATOM 889 O O . THR A 1 116 ? 6.221 -7.870 -0.862 1.00 93.56 116 THR A O 1
ATOM 892 N N . SER A 1 117 ? 6.138 -5.622 -0.850 1.00 95.06 117 S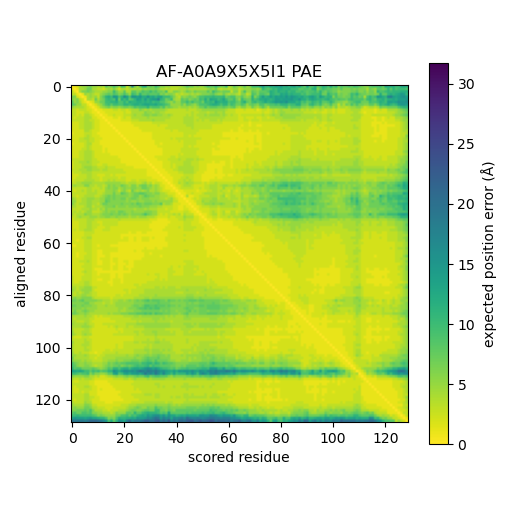ER A N 1
ATOM 893 C CA . SER A 1 117 ? 4.824 -5.520 -1.488 1.00 95.06 117 SER A CA 1
ATOM 894 C C . SER A 1 117 ? 4.838 -6.009 -2.936 1.00 95.06 117 SER A C 1
ATOM 896 O O . SER A 1 117 ? 3.963 -6.782 -3.325 1.00 95.06 117 SER A O 1
ATOM 898 N N . MET A 1 118 ? 5.848 -5.639 -3.731 1.00 96.31 118 MET A N 1
ATOM 899 C CA . MET A 1 118 ? 5.979 -6.109 -5.120 1.00 96.31 118 MET A CA 1
ATOM 900 C C . MET A 1 118 ? 6.094 -7.633 -5.216 1.00 96.31 118 MET A C 1
ATOM 902 O O . MET A 1 118 ? 5.488 -8.253 -6.093 1.00 96.31 118 MET A O 1
ATOM 906 N N . HIS A 1 119 ? 6.830 -8.255 -4.292 1.00 95.00 119 HIS A N 1
ATOM 907 C CA . HIS A 1 119 ? 6.925 -9.708 -4.213 1.00 95.00 119 HIS A CA 1
ATOM 908 C C . HIS A 1 119 ? 5.566 -10.366 -3.921 1.00 95.00 119 HIS A C 1
ATOM 910 O O . HIS A 1 119 ? 5.246 -11.399 -4.516 1.00 95.00 119 HIS A O 1
ATOM 916 N N . GLY A 1 120 ? 4.742 -9.742 -3.073 1.00 95.50 120 GLY A N 1
ATOM 917 C CA . GLY A 1 120 ? 3.372 -10.183 -2.810 1.00 95.50 120 GLY A CA 1
ATOM 918 C C . GLY A 1 120 ? 2.508 -10.211 -4.075 1.00 95.50 120 GLY A C 1
ATOM 919 O O . GLY A 1 120 ? 1.885 -11.231 -4.368 1.00 95.50 120 GLY A O 1
ATOM 920 N N . TYR A 1 121 ? 2.526 -9.139 -4.877 1.00 96.00 121 TYR A N 1
ATOM 921 C CA . TYR A 1 121 ? 1.787 -9.093 -6.150 1.00 96.00 121 TYR A CA 1
ATOM 922 C C . TYR A 1 121 ? 2.246 -10.159 -7.141 1.00 96.00 121 TYR A C 1
ATOM 924 O O . TYR A 1 121 ? 1.416 -10.829 -7.755 1.00 96.00 121 TYR A O 1
ATOM 932 N N . ARG A 1 122 ? 3.563 -10.344 -7.280 1.00 94.56 122 ARG A N 1
ATOM 933 C CA . ARG A 1 122 ? 4.120 -11.370 -8.167 1.00 94.56 122 ARG A CA 1
ATOM 934 C C . ARG A 1 122 ? 3.660 -12.772 -7.760 1.00 94.56 122 ARG A C 1
ATOM 936 O O . ARG A 1 122 ? 3.204 -13.524 -8.611 1.00 94.56 122 ARG A O 1
ATOM 943 N N . THR A 1 123 ? 3.726 -13.091 -6.468 1.00 93.94 123 THR A N 1
ATOM 944 C CA . THR A 1 123 ? 3.310 -14.401 -5.940 1.00 93.94 123 THR A CA 1
ATOM 945 C C . THR A 1 123 ? 1.836 -14.688 -6.228 1.00 93.94 123 THR A C 1
ATOM 947 O O . THR A 1 123 ? 1.497 -15.790 -6.650 1.00 93.94 123 THR A O 1
ATOM 950 N N . HIS A 1 124 ? 0.961 -13.693 -6.052 1.00 90.62 124 HIS A N 1
ATOM 951 C CA . HIS A 1 124 ? -0.465 -13.833 -6.368 1.00 90.62 124 HIS A CA 1
ATOM 952 C C . HIS A 1 124 ? -0.729 -14.040 -7.858 1.00 90.62 124 HIS A C 1
ATOM 954 O O . HIS A 1 124 ? -1.624 -14.805 -8.211 1.00 90.62 124 HIS A O 1
ATOM 960 N N . LEU A 1 125 ? 0.024 -13.383 -8.743 1.00 87.31 125 LEU A N 1
ATOM 961 C CA . LEU A 1 125 ? -0.119 -13.607 -10.181 1.00 87.31 125 LEU A CA 1
ATOM 962 C C . LEU A 1 125 ? 0.318 -15.026 -10.567 1.00 87.31 125 LEU A C 1
ATOM 964 O O . LEU A 1 125 ? -0.408 -15.700 -11.294 1.00 87.31 125 LEU A O 1
ATOM 968 N N . ASP A 1 126 ? 1.457 -15.484 -10.043 1.00 84.62 126 ASP A N 1
ATOM 969 C CA . ASP A 1 126 ? 2.005 -16.817 -10.323 1.00 84.62 126 ASP A CA 1
ATOM 970 C C . ASP A 1 126 ? 1.072 -17.942 -9.828 1.00 84.62 126 ASP A C 1
ATOM 972 O O . ASP A 1 126 ? 1.004 -19.002 -10.439 1.00 84.62 126 ASP A O 1
ATOM 976 N N . GLN A 1 127 ? 0.329 -17.721 -8.737 1.00 82.31 127 GLN A N 1
ATOM 977 C CA . GLN A 1 127 ? -0.641 -18.686 -8.197 1.00 82.31 127 GLN A CA 1
ATOM 978 C C . GLN A 1 127 ? -1.977 -18.727 -8.955 1.00 82.31 127 GLN A C 1
ATOM 980 O O . GLN A 1 127 ? -2.699 -19.718 -8.849 1.00 82.31 127 GLN A O 1
ATOM 985 N N . ASN A 1 128 ? -2.320 -17.659 -9.681 1.00 73.88 128 ASN A N 1
ATOM 986 C CA . ASN A 1 128 ? -3.597 -17.507 -10.390 1.00 73.88 128 ASN A CA 1
ATOM 987 C C . ASN A 1 128 ? -3.466 -17.602 -11.926 1.00 73.88 128 ASN A C 1
ATOM 989 O O . ASN A 1 128 ? -4.460 -17.384 -12.624 1.00 73.88 128 ASN A O 1
ATOM 993 N N . SER A 1 129 ? -2.265 -17.887 -12.444 1.00 61.34 129 SER A N 1
ATOM 994 C CA . SER A 1 129 ? -1.969 -18.103 -13.874 1.00 61.34 129 SER A CA 1
ATOM 995 C C . SER A 1 129 ? -1.942 -19.588 -14.220 1.00 61.34 129 SER A C 1
ATOM 997 O O . SER A 1 129 ? -2.398 -19.929 -15.335 1.00 61.34 129 SER A O 1
#

pLDDT: mean 91.24, std 7.46, range [61.34, 98.38]

Nearest PDB structures (foldseek):
  8d2z-assembly2_B  TM=6.170E-01  e=1.872E-01  Burkholderia cenocepacia

Secondary structure (DSSP, 8-state):
--TT-STTSS---S-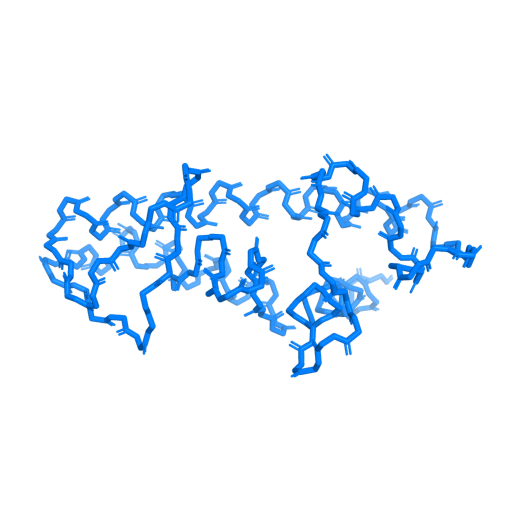HHHHHHHHHHIIIII--SEEE-SS-PBPTTSPBPPSEEEHHHHHHHHHHHHHHHHHHHHHHHHHHHT-----SSTTTT-HHHHHHTT--S-TTSSS-HHHHHHHHHHHHHHHH-